Protein AF-A0AAU1HR36-F1 (afdb_monomer_lite)

Sequence (54 aa):
MTRTRATGDIPGYETAAGATVDGRQATVMVNLGPVGPDAQSDDIRAAVQTALCA

Secondary structure (DSSP, 8-state):
-EEEEEEEEETTEEEEEEEETTS-EEEEEEEPPSS-HHHHHHHHHHHHHHHHH-

pLDDT: mean 77.63, std 14.08, range [50.0, 94.25]

Radius of gyration: 11.38 Å; chains: 1; bounding box: 22×16×32 Å

Organism: NCBI:txid2903632

Structure (mmCIF, N/CA/C/O backbone):
data_AF-A0AAU1HR36-F1
#
_entry.id   AF-A0AAU1HR36-F1
#
loop_
_atom_site.group_PDB
_atom_site.id
_atom_site.type_symbol
_atom_site.label_atom_id
_atom_site.label_alt_id
_atom_site.label_comp_id
_atom_site.label_asym_id
_atom_site.label_entity_id
_atom_site.label_seq_id
_atom_site.pdbx_PDB_ins_code
_atom_site.Cartn_x
_atom_site.Cartn_y
_atom_site.Cartn_z
_atom_site.occupancy
_atom_site.B_iso_or_equiv
_atom_site.auth_seq_id
_atom_site.auth_comp_id
_atom_site.auth_asym_id
_atom_site.auth_atom_id
_atom_site.pdbx_PDB_model_num
ATOM 1 N N . MET A 1 1 ? 1.069 -6.886 15.417 1.00 51.56 1 MET A N 1
ATOM 2 C CA . MET A 1 1 ? 0.982 -8.031 14.481 1.00 51.56 1 MET A CA 1
ATOM 3 C C . MET A 1 1 ? 0.064 -7.581 13.350 1.00 51.56 1 MET A C 1
ATOM 5 O O . MET A 1 1 ? -1.090 -7.317 13.626 1.00 51.56 1 MET A O 1
ATOM 9 N N . THR A 1 2 ? 0.577 -7.318 12.150 1.00 50.00 2 THR A N 1
ATOM 10 C CA . THR A 1 2 ? -0.169 -6.689 11.034 1.00 50.00 2 THR A CA 1
ATOM 11 C C . THR A 1 2 ? -0.679 -7.793 10.111 1.00 50.00 2 THR A C 1
ATOM 13 O O . THR A 1 2 ? 0.096 -8.694 9.789 1.00 50.00 2 THR A O 1
ATOM 16 N N . ARG A 1 3 ? -1.959 -7.786 9.713 1.00 56.75 3 ARG A N 1
ATOM 17 C CA . ARG A 1 3 ? -2.509 -8.830 8.834 1.00 56.75 3 ARG A CA 1
ATOM 18 C C . ARG A 1 3 ? -2.462 -8.336 7.387 1.00 56.75 3 ARG A C 1
ATOM 20 O O . ARG A 1 3 ? -3.141 -7.383 7.035 1.00 56.75 3 ARG A O 1
ATOM 27 N N . THR A 1 4 ? -1.636 -9.028 6.602 1.00 53.78 4 THR A N 1
ATOM 28 C CA . THR A 1 4 ? -1.525 -9.000 5.134 1.00 53.78 4 THR A CA 1
ATOM 29 C C . THR A 1 4 ? -1.087 -7.665 4.514 1.00 53.78 4 THR A C 1
ATOM 31 O O . THR A 1 4 ? -1.839 -6.699 4.479 1.00 53.78 4 THR A O 1
ATOM 34 N N . ARG A 1 5 ? 0.131 -7.648 3.949 1.00 57.25 5 AR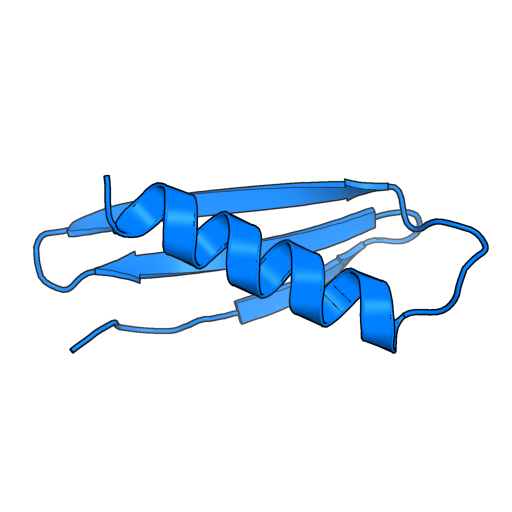G A N 1
ATOM 35 C CA . ARG A 1 5 ? 0.515 -6.715 2.880 1.00 57.25 5 ARG A CA 1
ATOM 36 C C . ARG A 1 5 ? 0.302 -7.418 1.546 1.00 57.25 5 ARG A C 1
ATOM 38 O O . ARG A 1 5 ? 0.839 -8.507 1.362 1.00 57.25 5 ARG A O 1
ATOM 45 N N . ALA A 1 6 ? -0.468 -6.814 0.652 1.00 60.47 6 ALA A N 1
ATOM 46 C CA . ALA A 1 6 ? -0.627 -7.288 -0.718 1.00 60.47 6 ALA A CA 1
ATOM 47 C C . ALA A 1 6 ? -0.119 -6.200 -1.664 1.00 60.47 6 ALA A C 1
ATOM 49 O O . ALA A 1 6 ? -0.533 -5.048 -1.541 1.00 60.47 6 ALA A O 1
ATOM 50 N N . THR A 1 7 ? 0.794 -6.570 -2.557 1.00 59.69 7 THR A N 1
ATOM 51 C CA . THR A 1 7 ? 1.251 -5.751 -3.685 1.00 59.69 7 THR A CA 1
ATOM 52 C C . THR A 1 7 ? 0.674 -6.335 -4.967 1.00 59.69 7 THR A C 1
ATOM 54 O O . THR A 1 7 ? 0.651 -7.559 -5.120 1.00 59.69 7 THR A O 1
ATOM 57 N N . GLY A 1 8 ? 0.187 -5.480 -5.860 1.00 61.78 8 GLY A N 1
ATOM 58 C CA . GLY A 1 8 ? -0.339 -5.885 -7.158 1.00 61.78 8 GLY A CA 1
ATOM 59 C C . GLY A 1 8 ? -0.205 -4.772 -8.189 1.00 61.78 8 GLY A C 1
ATOM 60 O O . GLY A 1 8 ? -0.421 -3.600 -7.873 1.00 61.78 8 GLY A O 1
ATOM 61 N N . ASP A 1 9 ? 0.121 -5.165 -9.417 1.00 67.38 9 ASP A N 1
ATOM 62 C CA . ASP A 1 9 ? 0.305 -4.253 -10.542 1.00 67.38 9 ASP A CA 1
ATOM 63 C C . ASP A 1 9 ? -0.958 -4.199 -11.407 1.00 67.38 9 ASP A C 1
ATOM 65 O O . ASP A 1 9 ? -1.509 -5.224 -11.819 1.00 67.38 9 ASP A O 1
ATOM 69 N N . ILE A 1 10 ? -1.407 -2.984 -11.709 1.00 63.94 10 ILE A N 1
ATOM 70 C CA . ILE A 1 10 ? -2.353 -2.690 -12.791 1.00 63.94 10 ILE A CA 1
ATOM 71 C C . ILE A 1 10 ? -1.503 -2.089 -13.918 1.00 63.94 10 ILE A C 1
ATOM 73 O O . ILE A 1 10 ? -0.579 -1.343 -13.619 1.00 63.94 10 ILE A O 1
ATOM 77 N N . PRO A 1 11 ? -1.747 -2.351 -15.214 1.00 69.75 11 PRO A N 1
ATOM 78 C CA . PRO A 1 11 ? -0.956 -1.723 -16.273 1.00 69.75 11 PRO A CA 1
ATOM 79 C C . PRO A 1 11 ? -0.846 -0.197 -16.085 1.00 69.75 11 PRO A C 1
ATOM 81 O O . PRO A 1 11 ? -1.855 0.506 -16.111 1.00 69.75 11 PRO A O 1
ATOM 84 N N . GLY A 1 12 ? 0.377 0.297 -15.858 1.00 73.69 12 GLY A N 1
ATOM 85 C CA . GLY A 1 12 ? 0.666 1.712 -15.584 1.00 73.69 12 GLY A CA 1
ATOM 86 C C . GLY A 1 12 ? 0.618 2.142 -14.110 1.00 73.69 12 GLY A C 1
ATOM 87 O O . GLY A 1 12 ? 0.955 3.290 -13.824 1.00 73.69 12 GLY A O 1
ATOM 88 N N . TYR A 1 13 ? 0.265 1.254 -13.176 1.00 77.88 13 TYR A N 1
ATOM 89 C CA . TYR A 1 13 ? 0.151 1.544 -11.746 1.00 77.88 13 TYR A CA 1
ATOM 90 C C . TYR A 1 13 ? 0.661 0.407 -10.857 1.00 77.88 13 TYR A C 1
ATOM 92 O O . TYR A 1 13 ? 0.405 -0.766 -11.111 1.00 77.88 13 TYR A O 1
ATOM 100 N N . GLU A 1 14 ? 1.263 0.770 -9.734 1.00 83.38 14 GLU A N 1
ATOM 101 C CA . GLU A 1 14 ? 1.563 -0.160 -8.650 1.00 83.38 14 GLU A CA 1
ATOM 102 C C . GLU A 1 14 ? 0.668 0.156 -7.449 1.00 83.38 14 GLU A C 1
ATOM 104 O O . GLU A 1 14 ? 0.446 1.321 -7.099 1.00 83.38 14 GLU A O 1
ATOM 109 N N . THR A 1 15 ? 0.113 -0.887 -6.831 1.00 85.19 15 THR A N 1
ATOM 110 C CA . THR A 1 15 ? -0.778 -0.767 -5.672 1.00 85.19 15 THR A CA 1
ATOM 111 C C . THR A 1 15 ? -0.263 -1.606 -4.511 1.00 85.19 15 THR A C 1
ATOM 113 O O . THR A 1 15 ? 0.049 -2.786 -4.677 1.00 85.19 15 THR A O 1
ATOM 116 N N . ALA A 1 16 ? -0.255 -1.032 -3.306 1.00 89.50 16 ALA A N 1
ATOM 117 C CA . ALA A 1 16 ? -0.052 -1.780 -2.072 1.00 89.50 16 ALA A CA 1
ATOM 118 C C . ALA A 1 16 ? -1.112 -1.439 -1.029 1.00 89.50 16 ALA A C 1
ATOM 120 O O . ALA A 1 16 ? -1.524 -0.289 -0.876 1.00 89.50 16 ALA A O 1
ATOM 121 N N . ALA A 1 17 ? -1.509 -2.444 -0.258 1.00 91.12 17 ALA A N 1
ATOM 122 C CA . ALA A 1 17 ? -2.438 -2.280 0.849 1.00 91.12 17 ALA A CA 1
ATOM 123 C C . ALA A 1 17 ? -1.938 -2.987 2.110 1.00 91.12 17 ALA A C 1
ATOM 125 O O . ALA A 1 17 ? -1.152 -3.937 2.041 1.00 91.12 17 ALA A O 1
ATOM 126 N N . GLY A 1 18 ? -2.414 -2.534 3.268 1.00 91.38 18 GLY A N 1
ATOM 127 C CA . GLY A 1 18 ? -2.154 -3.174 4.552 1.00 91.38 18 GLY A CA 1
ATOM 128 C C . GLY A 1 18 ? -3.237 -2.882 5.583 1.00 91.38 18 GLY A C 1
ATOM 129 O O . GLY A 1 18 ? -3.911 -1.853 5.512 1.00 91.38 18 GLY A O 1
ATOM 130 N N . ALA A 1 19 ? -3.372 -3.787 6.555 1.00 92.62 19 ALA A N 1
ATOM 131 C CA . ALA A 1 19 ? -4.314 -3.658 7.660 1.00 92.62 19 ALA A CA 1
ATOM 132 C C . ALA A 1 19 ? -3.687 -4.030 9.015 1.00 92.62 19 ALA A C 1
ATOM 134 O O . ALA A 1 19 ? -2.930 -5.000 9.133 1.00 92.62 19 ALA A O 1
ATOM 135 N N . THR A 1 20 ? -4.017 -3.285 10.067 1.00 88.50 20 THR A N 1
ATOM 136 C CA . THR A 1 20 ? -3.615 -3.595 11.445 1.00 88.50 20 THR A CA 1
ATOM 137 C C . THR A 1 20 ? -4.667 -4.453 12.159 1.00 88.50 20 THR A C 1
ATOM 139 O O . THR A 1 20 ? -5.816 -4.553 11.731 1.00 88.50 20 THR A O 1
ATOM 142 N N . VAL A 1 21 ? -4.284 -5.103 13.264 1.00 88.44 21 VAL A N 1
ATOM 143 C CA . VAL A 1 21 ? -5.204 -5.935 14.073 1.00 88.44 21 VAL A CA 1
ATOM 144 C C . VAL A 1 21 ? -6.304 -5.139 14.769 1.00 88.44 21 VAL A C 1
ATOM 146 O O . VAL A 1 21 ? -7.360 -5.693 15.047 1.00 88.44 21 VAL A O 1
ATOM 149 N N . ASP A 1 22 ? -6.072 -3.855 15.025 1.00 89.00 22 ASP A N 1
ATOM 150 C CA . ASP A 1 22 ? -7.054 -2.900 15.545 1.00 89.00 22 ASP A CA 1
ATOM 151 C C . ASP A 1 22 ? -7.960 -2.316 14.445 1.00 89.00 22 ASP A C 1
ATOM 153 O O . ASP A 1 22 ? -8.814 -1.483 14.731 1.00 89.00 22 ASP A O 1
ATOM 157 N N . GLY A 1 23 ? -7.825 -2.781 13.196 1.00 88.50 23 GLY A N 1
ATOM 158 C CA . GLY A 1 23 ? -8.767 -2.499 12.112 1.00 88.50 23 GLY A CA 1
ATOM 159 C C . GLY A 1 23 ? -8.431 -1.286 11.245 1.00 88.50 23 GLY A C 1
ATOM 160 O O . GLY A 1 23 ? -9.221 -0.950 10.361 1.00 88.50 23 GLY A O 1
ATOM 161 N N . ARG A 1 24 ? -7.270 -0.645 11.435 1.00 92.38 24 ARG A N 1
ATOM 162 C CA . ARG A 1 24 ? -6.809 0.417 10.527 1.00 92.38 24 ARG A CA 1
ATOM 163 C C . ARG A 1 24 ? -6.418 -0.191 9.195 1.00 92.38 24 ARG A C 1
ATOM 165 O O . ARG A 1 24 ? -5.845 -1.279 9.149 1.00 92.38 24 ARG A O 1
ATOM 172 N N . GLN A 1 25 ? -6.702 0.524 8.117 1.00 94.25 25 GLN A N 1
ATOM 173 C CA . GLN A 1 25 ? -6.408 0.087 6.760 1.00 94.25 25 GLN A CA 1
ATOM 174 C C . GLN A 1 25 ? -5.842 1.252 5.958 1.00 94.25 25 GLN A C 1
ATOM 176 O O . GLN A 1 25 ? -6.296 2.385 6.100 1.00 94.25 25 GLN A O 1
ATOM 181 N N . ALA A 1 26 ? -4.868 0.957 5.103 1.00 93.94 26 ALA A N 1
ATOM 182 C CA . ALA A 1 26 ? -4.280 1.913 4.179 1.00 93.94 26 ALA A CA 1
ATOM 183 C C . ALA A 1 26 ? -4.091 1.251 2.815 1.00 93.94 26 ALA A C 1
ATOM 185 O O . ALA A 1 26 ? -3.700 0.086 2.731 1.00 93.94 26 ALA A O 1
ATOM 186 N N . THR A 1 27 ? -4.366 2.008 1.755 1.00 92.75 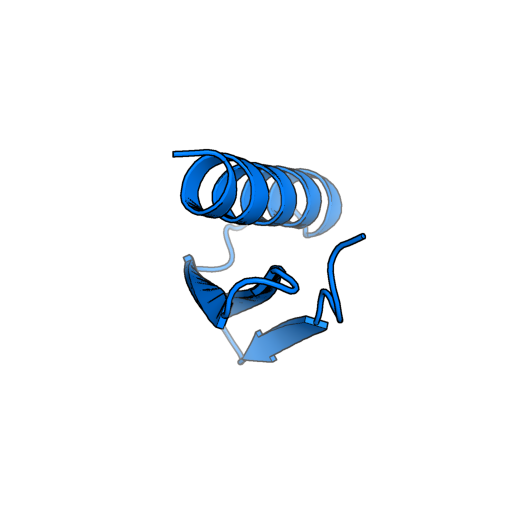27 THR A N 1
ATOM 187 C CA . THR A 1 27 ? -4.103 1.626 0.363 1.00 92.75 27 THR A CA 1
ATOM 188 C C . THR A 1 27 ? -3.347 2.764 -0.306 1.00 92.75 27 THR A C 1
ATOM 190 O O . THR A 1 27 ? -3.757 3.919 -0.199 1.00 92.75 27 THR A O 1
ATOM 193 N N . VAL A 1 28 ? -2.245 2.441 -0.977 1.00 89.06 28 VAL A N 1
ATOM 194 C CA . VAL A 1 28 ? -1.420 3.373 -1.748 1.00 89.06 28 VAL A CA 1
ATOM 195 C C . VAL A 1 28 ? -1.402 2.897 -3.194 1.00 89.06 28 VAL A C 1
ATOM 197 O O . VAL A 1 28 ? -1.199 1.712 -3.451 1.00 89.06 28 VAL A O 1
ATOM 200 N N . MET A 1 29 ? -1.613 3.827 -4.120 1.00 88.19 29 MET A N 1
ATOM 201 C CA . MET A 1 29 ? -1.547 3.598 -5.560 1.00 88.19 29 MET A CA 1
ATOM 202 C C . MET A 1 29 ? -0.654 4.669 -6.177 1.00 88.19 29 MET A C 1
ATOM 204 O O . MET A 1 29 ? -0.841 5.856 -5.903 1.00 88.19 29 MET A O 1
ATOM 208 N N . VAL A 1 30 ? 0.308 4.258 -6.996 1.00 83.50 30 VAL A N 1
ATOM 209 C CA . VAL A 1 30 ? 1.216 5.173 -7.698 1.00 83.50 30 VAL A CA 1
ATOM 210 C C . VAL A 1 30 ? 1.295 4.816 -9.175 1.00 83.50 30 VAL A C 1
ATOM 212 O O . VAL A 1 30 ? 1.106 3.663 -9.551 1.00 83.50 30 VAL A O 1
ATOM 215 N N . ASN A 1 31 ? 1.589 5.807 -10.017 1.00 81.44 31 ASN A N 1
ATOM 216 C CA . ASN A 1 31 ? 1.918 5.552 -11.418 1.00 81.44 31 ASN A CA 1
ATOM 217 C C . ASN A 1 31 ? 3.277 4.840 -11.494 1.00 81.44 31 ASN A C 1
ATOM 219 O O . ASN A 1 31 ? 4.239 5.294 -10.865 1.00 81.44 31 ASN A O 1
ATOM 223 N N . LEU A 1 32 ? 3.370 3.783 -12.300 1.00 73.50 32 LEU A N 1
ATOM 224 C CA . LEU A 1 32 ? 4.643 3.129 -12.599 1.00 73.50 32 LEU A CA 1
ATOM 225 C C . LEU A 1 32 ? 5.541 4.110 -13.360 1.00 73.50 32 LEU A C 1
ATOM 227 O O . LEU A 1 32 ? 5.190 4.607 -14.433 1.00 73.50 32 LEU A O 1
ATOM 231 N N . GLY A 1 33 ? 6.682 4.440 -12.758 1.00 63.94 33 GLY A N 1
ATOM 232 C CA . GLY A 1 33 ? 7.681 5.308 -13.369 1.00 63.94 33 GLY A CA 1
ATOM 233 C C . GLY A 1 33 ? 8.565 4.530 -14.351 1.00 63.94 33 GLY A C 1
ATOM 234 O O . GLY A 1 33 ? 8.620 3.306 -14.301 1.00 63.94 33 GLY A O 1
ATOM 235 N N . PRO A 1 34 ? 9.324 5.209 -15.229 1.00 58.75 34 PRO A N 1
ATOM 236 C CA . PRO A 1 34 ? 10.322 4.541 -16.073 1.00 58.75 34 PRO A CA 1
ATOM 237 C C . PRO A 1 34 ? 11.495 3.961 -15.261 1.00 58.75 34 PRO A C 1
ATOM 239 O O . PRO A 1 34 ? 12.278 3.166 -15.778 1.00 58.75 34 PRO A O 1
ATOM 242 N N . VAL A 1 35 ? 11.643 4.391 -14.004 1.00 56.12 35 VAL A N 1
ATOM 243 C CA . VAL A 1 35 ? 12.640 3.904 -13.051 1.00 56.12 35 VAL A CA 1
ATOM 244 C C . VAL A 1 35 ? 12.100 2.589 -12.488 1.00 56.12 35 VAL A C 1
ATOM 246 O O . VAL A 1 35 ? 11.049 2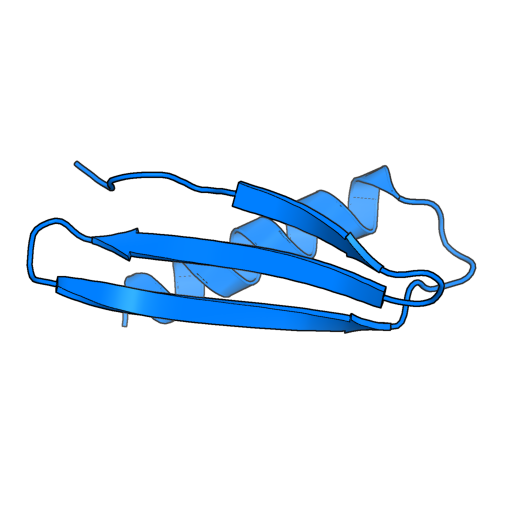.596 -11.864 1.00 56.12 35 VAL A O 1
ATOM 249 N N . GLY A 1 36 ? 12.764 1.477 -12.806 1.00 57.19 36 GLY A N 1
ATOM 250 C CA . GLY A 1 36 ? 12.244 0.114 -12.656 1.00 57.19 36 GLY A CA 1
ATOM 251 C C . GLY A 1 36 ? 11.692 -0.297 -11.272 1.00 57.19 36 GLY A C 1
ATOM 252 O O . GLY A 1 36 ? 11.904 0.387 -10.271 1.00 57.19 36 GLY A O 1
ATOM 253 N N . PRO A 1 37 ? 11.016 -1.459 -11.224 1.00 62.41 37 PRO A N 1
ATOM 254 C CA . PRO A 1 37 ? 10.034 -1.823 -10.196 1.00 62.41 37 PRO A CA 1
ATOM 255 C C . PRO A 1 37 ? 10.567 -1.914 -8.756 1.00 62.41 37 PRO A C 1
ATOM 257 O O . PRO A 1 37 ? 9.847 -1.563 -7.830 1.00 62.41 37 PRO A O 1
ATOM 260 N N . ASP A 1 38 ? 11.823 -2.310 -8.527 1.00 65.38 38 ASP A N 1
ATOM 261 C CA . ASP A 1 38 ? 12.269 -2.681 -7.171 1.00 65.38 38 ASP A CA 1
ATOM 262 C C . ASP A 1 38 ? 12.345 -1.5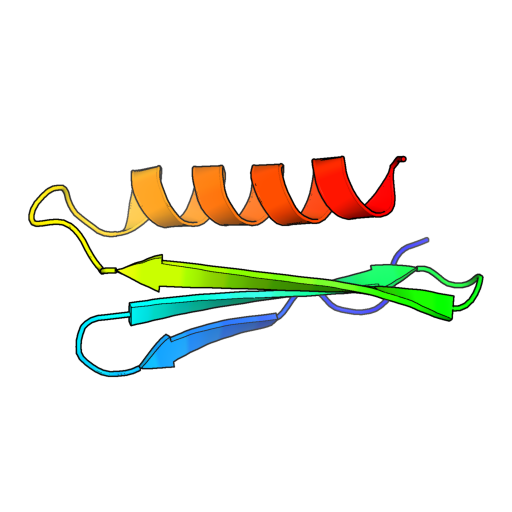00 -6.182 1.00 65.38 38 ASP A C 1
ATOM 264 O O . ASP A 1 38 ? 11.875 -1.607 -5.048 1.00 65.38 38 ASP A O 1
ATOM 268 N N . ALA A 1 39 ? 12.903 -0.356 -6.600 1.00 62.38 39 ALA A N 1
ATOM 269 C CA . ALA A 1 39 ? 12.989 0.830 -5.737 1.00 62.38 39 ALA A CA 1
ATOM 270 C C . ALA A 1 39 ? 11.599 1.431 -5.465 1.00 62.38 39 ALA A C 1
ATOM 272 O O . ALA A 1 39 ? 11.320 1.903 -4.365 1.00 62.38 39 ALA A O 1
ATOM 273 N N . GLN A 1 40 ? 10.711 1.362 -6.459 1.00 74.69 40 GLN A N 1
ATOM 274 C CA . GLN A 1 40 ? 9.353 1.883 -6.364 1.00 74.69 40 GLN A CA 1
ATOM 275 C C . GLN A 1 40 ? 8.481 1.009 -5.443 1.00 74.69 40 GLN A C 1
ATOM 277 O O . GLN A 1 40 ? 7.761 1.545 -4.596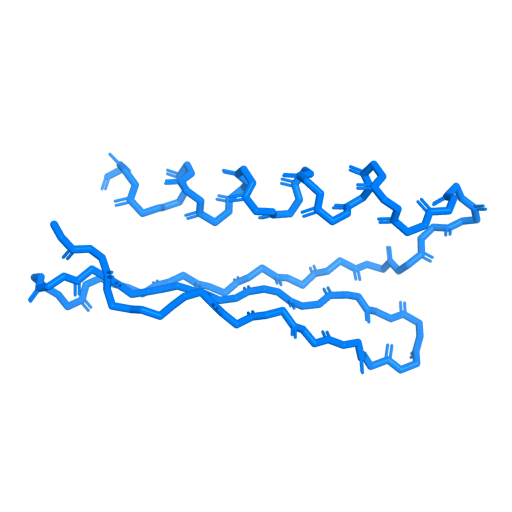 1.00 74.69 40 GLN A O 1
ATOM 282 N N . SER A 1 41 ? 8.637 -0.317 -5.491 1.00 79.94 41 SER A N 1
ATOM 283 C CA . SER A 1 41 ? 7.947 -1.243 -4.589 1.00 79.94 41 SER A CA 1
ATOM 284 C C . SER A 1 41 ? 8.293 -1.038 -3.113 1.00 79.94 41 SER A C 1
ATOM 286 O O . SER A 1 41 ? 7.406 -1.092 -2.252 1.00 79.94 41 SER A O 1
ATOM 288 N N . ASP A 1 42 ? 9.566 -0.806 -2.783 1.00 84.88 42 ASP A N 1
ATOM 289 C CA . ASP A 1 42 ? 9.983 -0.585 -1.393 1.00 84.88 42 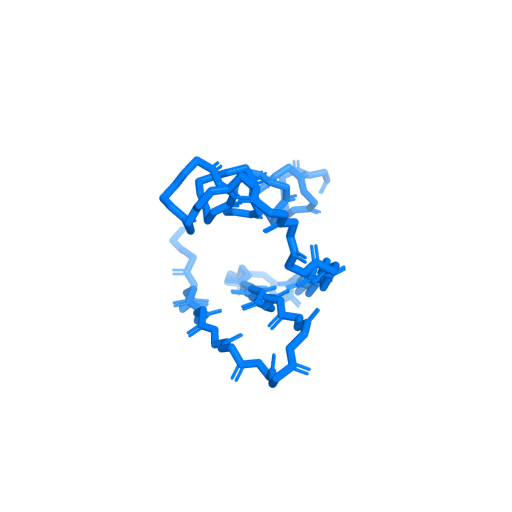ASP A CA 1
ATOM 290 C C . ASP A 1 42 ? 9.470 0.752 -0.843 1.00 84.88 42 ASP A C 1
ATOM 292 O O . ASP A 1 42 ? 8.967 0.799 0.288 1.00 84.88 42 ASP A O 1
ATOM 296 N N . ASP A 1 43 ? 9.474 1.804 -1.664 1.00 84.62 43 ASP A N 1
ATOM 297 C CA . ASP A 1 43 ? 8.915 3.110 -1.306 1.00 84.62 43 ASP A CA 1
ATOM 298 C C . ASP A 1 43 ? 7.406 3.031 -1.031 1.00 84.62 43 ASP A C 1
ATOM 300 O O . ASP A 1 43 ? 6.914 3.552 -0.024 1.00 84.62 43 ASP A O 1
ATOM 304 N N . ILE A 1 44 ? 6.648 2.315 -1.865 1.00 87.31 44 ILE A N 1
ATOM 305 C CA . ILE A 1 44 ? 5.201 2.138 -1.668 1.00 87.31 44 ILE A CA 1
ATOM 306 C C . ILE A 1 44 ? 4.923 1.336 -0.387 1.00 87.31 44 ILE A C 1
ATOM 308 O O . ILE A 1 44 ? 4.017 1.669 0.387 1.00 87.31 44 ILE A O 1
ATOM 312 N N . ARG A 1 45 ? 5.720 0.299 -0.099 1.00 88.25 45 ARG A N 1
ATOM 313 C CA . ARG A 1 45 ? 5.615 -0.468 1.157 1.00 88.25 45 ARG A CA 1
ATOM 314 C C . ARG A 1 45 ? 5.949 0.378 2.383 1.00 88.25 45 ARG A C 1
ATOM 316 O O . ARG A 1 45 ? 5.361 0.151 3.447 1.00 88.25 45 ARG A O 1
ATOM 323 N N . ALA A 1 46 ? 6.892 1.312 2.272 1.00 90.06 46 ALA A N 1
ATOM 324 C CA . ALA A 1 46 ? 7.204 2.269 3.328 1.00 90.06 46 ALA A CA 1
ATOM 325 C C . ALA A 1 46 ? 6.052 3.265 3.530 1.00 90.06 46 ALA A C 1
ATOM 327 O O . ALA A 1 46 ? 5.648 3.503 4.666 1.00 90.06 46 ALA A O 1
ATOM 328 N N . ALA A 1 47 ? 5.439 3.758 2.451 1.00 90.06 47 ALA A N 1
ATOM 329 C CA . ALA A 1 47 ? 4.289 4.660 2.520 1.00 90.06 47 ALA A CA 1
ATOM 330 C C . ALA A 1 47 ? 3.084 4.025 3.236 1.00 90.06 47 ALA A C 1
ATOM 332 O O . ALA A 1 47 ? 2.502 4.644 4.128 1.00 90.06 47 ALA A O 1
ATOM 333 N N . VAL A 1 48 ? 2.750 2.764 2.922 1.00 92.44 48 VAL A N 1
ATOM 334 C CA . VAL A 1 48 ? 1.686 2.021 3.627 1.00 92.44 48 VAL A CA 1
ATOM 335 C C . VAL A 1 48 ? 2.007 1.872 5.117 1.00 92.44 48 VAL A C 1
ATOM 337 O O . VAL A 1 48 ? 1.120 2.007 5.953 1.00 92.44 48 VAL A O 1
ATOM 340 N N . GLN A 1 49 ? 3.268 1.615 5.476 1.00 92.44 49 GLN A N 1
ATOM 341 C CA . GLN A 1 49 ? 3.675 1.541 6.884 1.00 92.44 49 GLN A CA 1
ATOM 342 C C . GLN A 1 49 ? 3.500 2.866 7.604 1.00 92.44 49 GLN A C 1
ATOM 344 O O . GLN A 1 49 ? 2.887 2.893 8.667 1.00 92.44 49 GLN A O 1
ATOM 349 N N . THR A 1 50 ? 3.995 3.951 7.017 1.00 92.94 50 THR A N 1
ATOM 350 C CA . THR A 1 50 ? 3.846 5.292 7.582 1.00 92.94 50 THR A CA 1
ATOM 351 C C . THR A 1 50 ? 2.372 5.640 7.780 1.00 92.94 50 THR A C 1
ATOM 353 O O . THR A 1 50 ? 2.009 6.124 8.847 1.00 92.94 50 THR A O 1
ATOM 356 N N . ALA A 1 51 ? 1.508 5.319 6.812 1.00 89.25 51 ALA A N 1
ATOM 357 C CA . ALA A 1 51 ? 0.069 5.562 6.915 1.00 89.25 51 ALA A CA 1
ATOM 358 C C . ALA A 1 51 ? -0.612 4.766 8.046 1.00 89.25 51 ALA A C 1
ATOM 360 O O . ALA A 1 51 ? -1.589 5.236 8.618 1.00 89.25 51 ALA A O 1
ATOM 361 N N . LEU A 1 52 ? -0.113 3.570 8.375 1.00 91.06 52 LEU A N 1
ATOM 362 C CA . LEU A 1 52 ? -0.681 2.711 9.424 1.00 91.06 52 LEU A CA 1
ATOM 363 C C . LEU A 1 52 ? -0.105 2.976 10.826 1.00 91.06 52 LEU A C 1
ATOM 365 O O . LEU A 1 52 ? -0.744 2.617 11.817 1.00 91.06 52 LEU A O 1
ATOM 369 N N . CYS A 1 53 ? 1.091 3.566 10.912 1.00 86.00 53 CYS A N 1
ATOM 370 C CA . CYS A 1 53 ? 1.757 3.925 12.168 1.00 86.00 53 CYS A CA 1
ATOM 371 C C . CYS A 1 53 ? 1.304 5.278 12.752 1.00 86.00 53 CYS A C 1
ATOM 373 O O . CYS A 1 53 ? 1.684 5.582 13.882 1.00 86.00 53 CYS A O 1
ATOM 375 N N . ALA A 1 54 ? 0.534 6.071 11.996 1.00 61.41 54 ALA A N 1
ATOM 376 C CA . ALA A 1 54 ? -0.093 7.315 12.452 1.00 61.41 54 ALA A CA 1
ATOM 377 C C . ALA A 1 54 ? -1.280 7.074 13.400 1.00 61.41 54 ALA A C 1
ATOM 379 O O . ALA A 1 54 ? -1.945 6.017 13.290 1.00 61.41 54 ALA A O 1
#

Foldseek 3Di:
DWPDWDWDDDVQKIKIKTARPVGDIDIDMDGDDPPDDPVVVVVNVVVNVVSHVD